Protein AF-A0A955MQ16-F1 (afdb_monomer_lite)

Secondary structure (DSSP, 8-state):
-HHHHHHHHHHHHHHHHHHHHHHHHHHH-SSHHHHHHHHHHHHHHHHHHGGG--SSS-HHHHHHHHHHHHHHHHTT-

Structure (mmCIF, N/CA/C/O backbone):
data_AF-A0A955MQ16-F1
#
_entry.id   AF-A0A955MQ16-F1
#
loop_
_atom_site.group_PDB
_atom_site.id
_atom_site.type_symbol
_atom_site.label_atom_id
_atom_site.label_alt_id
_atom_site.label_comp_id
_atom_site.label_asym_id
_atom_site.label_entity_id
_atom_site.label_seq_id
_atom_site.pdbx_PDB_ins_code
_atom_site.Cartn_x
_atom_site.Cartn_y
_atom_site.Cartn_z
_atom_site.occupancy
_atom_site.B_iso_or_equiv
_atom_site.auth_seq_id
_atom_site.auth_comp_id
_atom_site.auth_asym_id
_atom_site.auth_atom_id
_atom_site.pdbx_PDB_model_num
ATOM 1 N N . MET A 1 1 ? -5.304 -8.481 21.763 1.00 47.41 1 MET A N 1
ATOM 2 C CA . MET A 1 1 ? -6.640 -8.130 21.233 1.00 47.41 1 MET A CA 1
ATOM 3 C C . MET A 1 1 ? -6.551 -7.087 20.117 1.00 47.41 1 MET A C 1
ATOM 5 O O . MET A 1 1 ? -7.308 -7.216 19.173 1.00 47.41 1 MET A O 1
ATOM 9 N N . GLU A 1 2 ? -5.608 -6.131 20.159 1.00 61.00 2 GLU A N 1
ATOM 10 C CA . GLU A 1 2 ? -5.359 -5.170 19.055 1.00 61.00 2 GLU A CA 1
ATOM 11 C C . GLU A 1 2 ? -4.753 -5.790 17.779 1.00 61.00 2 GLU A C 1
ATOM 13 O O . GLU A 1 2 ? -4.977 -5.286 16.687 1.00 61.00 2 GLU A O 1
ATOM 18 N N . ASP A 1 3 ? -4.005 -6.891 17.890 1.00 63.81 3 ASP A N 1
ATOM 19 C CA . ASP A 1 3 ? -3.334 -7.503 16.729 1.00 63.81 3 ASP A CA 1
ATOM 20 C C . ASP A 1 3 ? -4.306 -8.264 15.804 1.00 63.81 3 ASP A C 1
ATOM 22 O O . ASP A 1 3 ? -4.174 -8.235 14.584 1.00 63.81 3 ASP A O 1
ATOM 26 N N . ALA A 1 4 ? -5.358 -8.861 16.379 1.00 70.06 4 ALA A N 1
ATOM 27 C CA . ALA A 1 4 ? -6.372 -9.600 15.627 1.00 70.06 4 ALA A CA 1
ATOM 28 C C . ALA A 1 4 ? -7.195 -8.683 14.702 1.00 70.06 4 ALA A C 1
ATOM 30 O O . ALA A 1 4 ? -7.433 -9.029 13.548 1.00 70.06 4 ALA A O 1
ATOM 31 N N . SER A 1 5 ? -7.556 -7.477 15.162 1.00 87.44 5 SER A N 1
ATOM 32 C CA . SER A 1 5 ? -8.296 -6.514 14.333 1.00 87.44 5 SER A CA 1
ATOM 33 C C . SER A 1 5 ? -7.435 -5.921 13.215 1.00 87.44 5 SER A C 1
ATOM 35 O O . SER A 1 5 ? -7.937 -5.622 12.130 1.00 87.44 5 SER A O 1
ATOM 37 N N . ARG A 1 6 ? -6.123 -5.777 13.446 1.00 92.88 6 ARG A N 1
ATOM 38 C CA . ARG A 1 6 ? -5.165 -5.355 12.417 1.00 92.88 6 ARG A CA 1
ATOM 39 C C . ARG A 1 6 ? -5.020 -6.412 11.324 1.00 92.88 6 ARG A C 1
ATOM 41 O O . ARG A 1 6 ? -5.012 -6.057 10.146 1.00 92.88 6 ARG A O 1
ATOM 48 N N . GLU A 1 7 ? -4.919 -7.684 11.706 1.00 95.25 7 GLU A N 1
ATOM 49 C CA . GLU A 1 7 ? -4.854 -8.815 10.774 1.00 95.25 7 GLU A CA 1
ATOM 50 C C . GLU A 1 7 ? -6.095 -8.900 9.883 1.00 95.25 7 GLU A C 1
ATOM 52 O O . GLU A 1 7 ? -5.972 -8.999 8.661 1.00 95.25 7 GLU A O 1
ATOM 57 N N . GLU A 1 8 ? -7.284 -8.800 10.475 1.00 95.31 8 GLU A N 1
ATOM 58 C CA . GLU A 1 8 ? -8.554 -8.804 9.744 1.00 95.31 8 GLU A CA 1
ATOM 59 C C . GLU A 1 8 ? -8.644 -7.642 8.752 1.00 95.31 8 GLU A C 1
ATOM 61 O O . GLU A 1 8 ? -8.962 -7.849 7.579 1.00 95.31 8 GLU A O 1
ATOM 66 N N . LEU A 1 9 ? -8.299 -6.427 9.191 1.00 95.12 9 LEU A N 1
ATOM 67 C CA . LEU A 1 9 ? -8.340 -5.248 8.331 1.00 95.12 9 LEU A CA 1
ATOM 68 C C . LEU A 1 9 ? -7.329 -5.342 7.184 1.00 95.12 9 LEU A C 1
ATOM 70 O O . LEU A 1 9 ? -7.645 -4.981 6.053 1.00 95.12 9 LEU A O 1
ATOM 74 N N . PHE A 1 10 ? -6.127 -5.853 7.456 1.00 96.94 10 PHE A N 1
ATOM 75 C CA . PHE A 1 10 ? -5.123 -6.076 6.423 1.00 96.94 10 PHE A CA 1
ATOM 76 C C . PHE A 1 10 ? -5.602 -7.079 5.375 1.00 96.94 10 PHE A C 1
ATOM 78 O O . PHE A 1 10 ? -5.512 -6.792 4.182 1.00 96.94 10 PHE A O 1
ATOM 85 N N . LYS A 1 11 ? -6.143 -8.226 5.807 1.00 97.25 11 LYS A N 1
ATOM 86 C CA . LYS A 1 11 ? -6.689 -9.242 4.896 1.00 97.25 11 LYS A CA 1
ATOM 87 C C . LYS A 1 11 ? -7.803 -8.663 4.033 1.00 97.25 11 LYS A C 1
ATOM 89 O O . LYS A 1 11 ? -7.724 -8.789 2.814 1.00 97.25 11 LYS A O 1
ATOM 94 N N . ALA A 1 12 ? -8.753 -7.952 4.644 1.00 96.75 12 ALA A N 1
ATOM 95 C CA . ALA A 1 12 ? -9.827 -7.276 3.921 1.00 96.75 12 ALA A CA 1
ATOM 96 C C . ALA A 1 12 ? -9.274 -6.281 2.890 1.00 96.75 12 ALA A C 1
ATOM 98 O O . ALA A 1 12 ? -9.705 -6.257 1.744 1.00 96.75 12 ALA A O 1
ATOM 99 N N . TRP A 1 13 ? -8.258 -5.493 3.251 1.00 97.19 13 TRP A N 1
ATOM 100 C CA . TRP A 1 13 ? -7.668 -4.530 2.322 1.00 97.19 13 TRP A CA 1
ATOM 101 C C . TRP A 1 13 ? -6.926 -5.185 1.156 1.00 97.19 13 TRP A C 1
ATOM 103 O O . TRP A 1 13 ? -6.995 -4.681 0.034 1.00 97.19 13 TRP A O 1
ATOM 113 N N . ILE A 1 14 ? -6.212 -6.284 1.397 1.00 97.06 14 ILE A N 1
ATOM 114 C CA . ILE A 1 14 ? -5.543 -7.040 0.333 1.00 97.06 14 ILE A CA 1
ATOM 115 C C . ILE A 1 14 ? -6.570 -7.698 -0.593 1.00 97.06 14 ILE A C 1
ATOM 117 O O . ILE A 1 14 ? -6.385 -7.663 -1.808 1.00 97.06 14 ILE A O 1
ATOM 121 N N . GLU A 1 15 ? -7.652 -8.248 -0.047 1.00 97.12 15 GLU A N 1
ATOM 122 C CA . GLU A 1 15 ? -8.730 -8.860 -0.827 1.00 97.12 15 GLU A CA 1
ATOM 123 C C . GLU A 1 15 ? -9.472 -7.818 -1.680 1.00 97.12 15 GLU A C 1
ATOM 125 O O . GLU A 1 15 ? -9.538 -7.948 -2.904 1.00 97.12 15 GLU A O 1
ATOM 130 N N . ASP A 1 16 ? -9.934 -6.729 -1.061 1.00 97.06 16 ASP A N 1
ATOM 131 C CA . ASP A 1 16 ? -10.754 -5.707 -1.720 1.00 97.06 16 ASP A CA 1
ATOM 132 C C . ASP A 1 16 ? -9.956 -4.828 -2.695 1.00 97.06 16 ASP A C 1
ATOM 134 O O . ASP A 1 16 ? -10.481 -4.355 -3.709 1.00 97.06 16 ASP A O 1
ATOM 138 N N . TYR A 1 17 ? -8.677 -4.570 -2.395 1.00 96.94 17 TYR A N 1
ATOM 139 C CA . TYR A 1 17 ? -7.863 -3.588 -3.121 1.00 96.94 17 TYR A CA 1
ATOM 140 C C . TYR A 1 17 ? -6.588 -4.158 -3.744 1.00 96.94 17 TYR A C 1
ATOM 142 O O . TYR A 1 17 ? -5.841 -3.407 -4.385 1.00 96.94 17 TYR A O 1
ATOM 150 N N . GLY A 1 18 ? -6.360 -5.471 -3.659 1.00 94.75 18 GLY A N 1
ATOM 151 C CA . GLY A 1 18 ? -5.212 -6.148 -4.268 1.00 94.75 18 GLY A CA 1
ATOM 152 C C . GLY A 1 18 ? -5.060 -5.833 -5.756 1.00 94.75 18 GLY A C 1
ATOM 153 O O . GLY A 1 18 ? -3.960 -5.549 -6.220 1.00 94.75 18 GLY A O 1
ATOM 154 N N . GLY A 1 19 ? -6.169 -5.729 -6.495 1.00 96.06 19 GLY A N 1
ATOM 155 C CA . GLY A 1 19 ? -6.140 -5.347 -7.911 1.00 96.06 19 GLY A CA 1
ATOM 156 C C . GLY A 1 19 ? -5.589 -3.937 -8.179 1.00 96.06 19 GLY A C 1
ATOM 157 O O . GLY A 1 19 ? -4.935 -3.717 -9.199 1.00 96.06 19 GLY A O 1
ATOM 158 N N . VAL A 1 20 ? -5.819 -2.972 -7.281 1.00 95.81 20 VAL A N 1
ATOM 159 C CA . VAL A 1 20 ? -5.235 -1.619 -7.384 1.00 95.81 20 VAL A CA 1
ATOM 160 C C . VAL A 1 20 ? -3.752 -1.656 -7.032 1.00 95.81 20 VAL A C 1
ATOM 162 O O . VAL A 1 20 ? -2.948 -1.054 -7.744 1.00 95.81 20 VAL A O 1
ATOM 165 N N . ILE A 1 21 ? -3.390 -2.401 -5.985 1.00 97.44 21 ILE A N 1
ATOM 166 C CA . ILE A 1 21 ? -1.996 -2.598 -5.578 1.00 97.44 21 ILE A CA 1
ATOM 167 C C . ILE A 1 21 ? -1.198 -3.204 -6.738 1.00 97.44 21 ILE A C 1
ATOM 169 O O . ILE A 1 21 ? -0.211 -2.610 -7.167 1.00 97.44 21 ILE A O 1
ATOM 173 N N . SER A 1 22 ? -1.669 -4.303 -7.335 1.00 96.62 22 SER A N 1
ATOM 174 C CA . SER A 1 22 ? -1.002 -4.951 -8.470 1.00 96.62 22 SER A CA 1
ATOM 175 C C . SER A 1 22 ? -0.862 -4.029 -9.684 1.00 96.62 22 SER A C 1
ATOM 177 O O . SER A 1 22 ? 0.163 -4.065 -10.359 1.00 96.62 22 SER A O 1
ATOM 179 N N . LYS A 1 23 ? -1.849 -3.164 -9.966 1.00 96.81 23 LYS A N 1
ATOM 180 C CA . LYS A 1 23 ? -1.735 -2.170 -11.051 1.00 96.81 23 LYS A CA 1
ATOM 181 C C . LYS A 1 23 ? -0.605 -1.173 -10.802 1.00 96.81 23 LYS A C 1
ATOM 183 O O . LYS A 1 23 ? 0.125 -0.857 -11.737 1.00 96.81 23 LYS A O 1
ATOM 188 N N . ILE A 1 24 ? -0.457 -0.689 -9.568 1.00 96.69 24 ILE A N 1
ATOM 189 C CA . ILE A 1 24 ? 0.636 0.221 -9.200 1.00 96.69 24 ILE A CA 1
ATOM 190 C C . ILE A 1 24 ? 1.973 -0.510 -9.300 1.00 96.69 24 ILE A C 1
ATOM 192 O O . ILE A 1 24 ? 2.877 -0.014 -9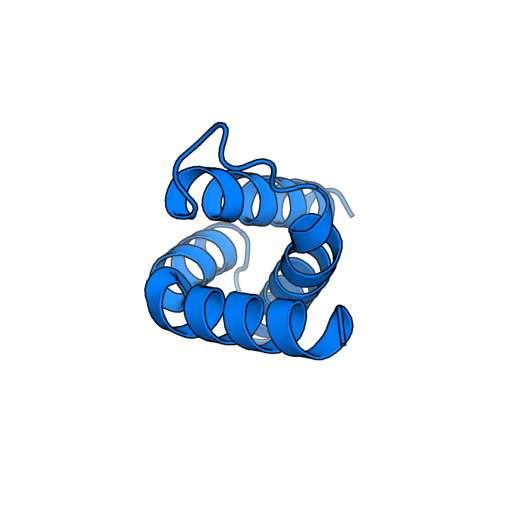.958 1.00 96.69 24 ILE A O 1
ATOM 196 N N . VAL A 1 25 ? 2.086 -1.708 -8.723 1.00 97.81 25 VAL A N 1
ATOM 197 C CA . VAL A 1 25 ? 3.315 -2.516 -8.770 1.00 97.81 25 VAL A CA 1
ATOM 198 C C . VAL A 1 25 ? 3.779 -2.732 -10.217 1.00 97.81 25 VAL A C 1
ATOM 200 O O . VAL A 1 25 ? 4.927 -2.439 -10.555 1.00 97.81 25 VAL A O 1
ATOM 203 N N . ARG A 1 26 ? 2.870 -3.147 -11.108 1.00 96.50 26 ARG A N 1
ATOM 204 C CA . ARG A 1 26 ? 3.163 -3.366 -12.537 1.00 96.50 26 ARG A CA 1
ATOM 205 C C . ARG A 1 26 ? 3.541 -2.103 -13.298 1.00 96.50 26 ARG A C 1
ATOM 207 O O . ARG A 1 26 ? 4.230 -2.187 -14.305 1.00 96.50 26 ARG A O 1
ATOM 214 N N . ALA A 1 27 ? 3.100 -0.931 -12.849 1.00 96.06 27 ALA A N 1
ATOM 215 C CA . ALA A 1 27 ? 3.489 0.331 -13.474 1.00 96.06 27 ALA A CA 1
ATOM 216 C C . ALA A 1 27 ? 4.948 0.726 -13.162 1.00 96.06 27 ALA A C 1
ATOM 218 O O . ALA A 1 27 ? 5.499 1.604 -13.829 1.00 96.06 27 ALA A O 1
ATOM 219 N N . TYR A 1 28 ? 5.571 0.102 -12.156 1.00 95.12 28 TYR A N 1
ATOM 220 C CA . TYR A 1 28 ? 6.917 0.430 -11.675 1.00 95.12 28 TYR A CA 1
ATOM 221 C C . TYR A 1 28 ? 7.938 -0.703 -11.863 1.00 95.12 28 TYR A C 1
ATOM 223 O O . TYR A 1 28 ? 9.106 -0.505 -11.536 1.00 95.12 28 TYR A O 1
ATOM 231 N N . THR A 1 29 ? 7.530 -1.848 -12.413 1.00 96.12 29 THR A N 1
ATOM 232 C CA . THR A 1 29 ? 8.355 -3.060 -12.562 1.00 96.12 29 THR A CA 1
ATOM 233 C C . THR A 1 29 ? 8.297 -3.579 -14.000 1.00 96.12 29 THR A C 1
ATOM 235 O O . THR A 1 29 ? 7.326 -3.331 -14.714 1.00 96.12 29 THR A O 1
ATOM 238 N N . PHE A 1 30 ? 9.353 -4.265 -14.456 1.00 93.19 30 PHE A N 1
ATOM 239 C CA . PHE A 1 30 ? 9.470 -4.738 -15.851 1.00 93.19 30 PHE A CA 1
ATOM 240 C C . PHE A 1 30 ? 9.651 -6.251 -15.986 1.00 93.19 30 PHE A C 1
ATOM 242 O O . PHE A 1 30 ? 9.591 -6.786 -17.092 1.00 93.19 30 PHE A O 1
ATOM 249 N N . ASN A 1 31 ? 9.880 -6.948 -14.877 1.00 95.75 31 ASN A N 1
ATOM 250 C CA . ASN A 1 31 ? 9.976 -8.397 -14.831 1.00 95.75 31 ASN A CA 1
ATOM 251 C C . ASN A 1 31 ? 9.189 -8.922 -13.624 1.00 95.75 31 ASN A C 1
ATOM 253 O O . ASN A 1 31 ? 8.797 -8.166 -12.736 1.00 95.75 31 ASN A O 1
ATOM 257 N N . ARG A 1 32 ? 8.945 -10.233 -13.612 1.00 94.56 32 ARG A N 1
ATOM 258 C CA . ARG A 1 32 ? 8.113 -10.868 -12.589 1.00 94.56 32 ARG A CA 1
ATOM 259 C C . ARG A 1 32 ? 8.759 -10.872 -11.203 1.00 94.56 32 ARG A C 1
ATOM 261 O O . ARG A 1 32 ? 8.040 -10.800 -10.219 1.00 94.56 32 ARG A O 1
ATOM 268 N N . GLN A 1 33 ? 10.085 -10.938 -11.133 1.00 96.19 33 GLN A N 1
ATOM 269 C CA . GLN A 1 33 ? 10.787 -10.933 -9.855 1.00 96.19 33 GLN A CA 1
ATOM 270 C C . GLN A 1 33 ? 10.653 -9.574 -9.163 1.00 96.19 33 GLN A C 1
ATOM 272 O O . GLN A 1 33 ? 10.265 -9.518 -8.004 1.00 96.19 33 GLN A O 1
ATOM 277 N N . ASP A 1 34 ? 10.839 -8.487 -9.910 1.00 96.56 34 ASP A N 1
ATOM 278 C CA . ASP A 1 34 ? 10.609 -7.132 -9.415 1.00 96.56 34 ASP A CA 1
ATOM 279 C C . ASP A 1 34 ? 9.136 -6.907 -9.033 1.00 96.56 34 ASP A C 1
ATOM 281 O O . ASP A 1 34 ? 8.858 -6.226 -8.048 1.00 96.56 34 ASP A O 1
ATOM 285 N N . GLU A 1 35 ? 8.184 -7.465 -9.799 1.00 96.44 35 GLU A N 1
ATOM 286 C CA . GLU A 1 35 ? 6.749 -7.407 -9.472 1.00 96.44 35 GLU A CA 1
ATOM 287 C C . GLU A 1 35 ? 6.475 -8.058 -8.109 1.00 96.44 35 GLU A C 1
ATOM 289 O O . GLU A 1 35 ? 5.829 -7.445 -7.256 1.00 96.44 35 GLU A O 1
ATOM 294 N N . ASP A 1 36 ? 6.994 -9.267 -7.886 1.00 96.62 36 ASP A N 1
ATOM 295 C CA . ASP A 1 36 ? 6.813 -10.005 -6.635 1.00 96.62 36 ASP A CA 1
ATOM 296 C C . ASP A 1 36 ? 7.497 -9.283 -5.454 1.00 96.62 36 ASP A C 1
ATOM 298 O O . ASP A 1 36 ? 6.882 -9.118 -4.394 1.00 96.62 36 ASP A O 1
ATOM 302 N N . ASP A 1 37 ? 8.720 -8.777 -5.645 1.00 97.19 37 ASP A N 1
ATOM 303 C CA . ASP A 1 37 ? 9.480 -8.051 -4.618 1.00 97.19 37 ASP A CA 1
ATOM 304 C C . ASP A 1 37 ? 8.799 -6.729 -4.234 1.00 97.19 37 ASP A C 1
ATOM 306 O O . ASP A 1 37 ? 8.611 -6.425 -3.049 1.00 97.19 37 ASP A O 1
ATOM 310 N N . LEU A 1 38 ? 8.374 -5.936 -5.222 1.00 97.81 38 LEU A N 1
ATOM 311 C CA . LEU A 1 38 ? 7.696 -4.672 -4.955 1.00 97.81 38 LEU A CA 1
ATOM 312 C C . LEU A 1 38 ? 6.301 -4.892 -4.356 1.00 97.81 38 LEU A C 1
ATOM 314 O O . LEU A 1 38 ? 5.881 -4.117 -3.493 1.00 97.81 38 LEU A O 1
ATOM 318 N N . PHE A 1 39 ? 5.576 -5.936 -4.764 1.00 97.38 39 PHE A N 1
ATOM 319 C CA . PHE A 1 39 ? 4.300 -6.272 -4.134 1.00 97.38 39 PHE A CA 1
ATOM 320 C C . PHE A 1 39 ? 4.480 -6.579 -2.643 1.00 97.38 39 PHE A C 1
ATOM 322 O O . PHE A 1 39 ? 3.722 -6.060 -1.819 1.00 97.38 39 PHE A O 1
ATOM 329 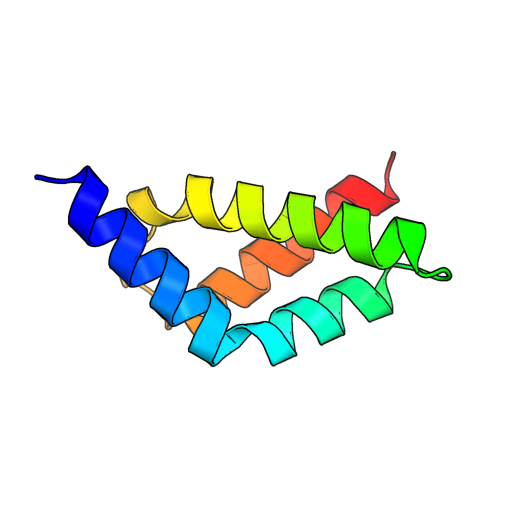N N . GLN A 1 40 ? 5.502 -7.363 -2.284 1.00 96.69 40 GLN A N 1
ATOM 330 C CA . GLN A 1 40 ? 5.811 -7.669 -0.885 1.00 96.69 40 GLN A CA 1
ATOM 331 C C . GLN A 1 40 ? 6.179 -6.415 -0.087 1.00 96.69 40 GLN A C 1
ATOM 333 O O . GLN A 1 40 ? 5.675 -6.231 1.022 1.00 96.69 40 GLN A O 1
ATOM 338 N N . GLU A 1 41 ? 6.982 -5.512 -0.657 1.00 98.00 41 GLU A N 1
ATOM 339 C CA . GLU A 1 41 ? 7.309 -4.232 -0.017 1.00 98.00 41 GLU A CA 1
ATOM 340 C C . GLU A 1 41 ? 6.049 -3.381 0.204 1.00 98.00 41 GLU A C 1
ATOM 342 O O . GLU A 1 41 ? 5.829 -2.859 1.297 1.00 98.00 41 GLU A O 1
ATOM 347 N N . VAL A 1 42 ? 5.171 -3.266 -0.799 1.00 98.19 42 VAL A N 1
ATOM 348 C CA . VAL A 1 42 ? 3.899 -2.539 -0.653 1.00 98.19 42 VAL A CA 1
ATOM 349 C C . VAL A 1 42 ? 3.031 -3.167 0.436 1.00 98.19 42 VAL A C 1
ATOM 351 O O . VAL A 1 42 ? 2.488 -2.437 1.266 1.00 98.19 42 VAL A O 1
ATOM 354 N N . ALA A 1 43 ? 2.915 -4.495 0.464 1.00 97.69 43 ALA A N 1
ATOM 355 C CA . ALA A 1 43 ? 2.144 -5.215 1.472 1.00 97.69 43 ALA A CA 1
ATOM 356 C C . ALA A 1 43 ? 2.699 -4.980 2.889 1.00 97.69 43 ALA A C 1
ATOM 358 O O . ALA A 1 43 ? 1.931 -4.689 3.808 1.00 97.69 43 ALA A O 1
ATOM 359 N N . LEU A 1 44 ? 4.024 -5.010 3.059 1.00 97.88 44 LEU A N 1
ATOM 360 C CA . LEU A 1 44 ? 4.686 -4.723 4.333 1.00 97.88 44 LEU A CA 1
ATOM 361 C C . LEU A 1 44 ? 4.440 -3.279 4.790 1.00 97.88 44 LEU A C 1
ATOM 363 O O . LEU A 1 44 ? 4.054 -3.045 5.937 1.00 97.88 44 LEU A O 1
ATOM 367 N N . GLN A 1 45 ? 4.614 -2.301 3.898 1.00 98.12 45 GLN A N 1
ATOM 368 C CA . GLN A 1 45 ? 4.350 -0.898 4.228 1.00 98.12 45 GLN A CA 1
ATOM 369 C C . GLN A 1 45 ? 2.870 -0.662 4.536 1.00 98.12 45 GLN A C 1
ATOM 371 O O . GLN A 1 45 ? 2.539 0.102 5.445 1.00 98.12 45 GLN A O 1
ATOM 376 N N . LEU A 1 46 ? 1.965 -1.354 3.838 1.00 97.88 46 LEU A N 1
ATOM 377 C CA . LEU A 1 46 ? 0.539 -1.280 4.119 1.00 97.88 46 LEU A CA 1
ATOM 378 C C . LEU A 1 46 ? 0.224 -1.824 5.511 1.00 97.88 46 LEU A C 1
ATOM 380 O O . LEU A 1 46 ? -0.418 -1.114 6.288 1.00 97.88 46 LEU A O 1
ATOM 384 N N . TRP A 1 47 ? 0.747 -3.005 5.855 1.00 97.56 47 TRP A N 1
ATOM 385 C CA . TRP A 1 47 ? 0.643 -3.586 7.195 1.00 97.56 47 TRP A CA 1
ATOM 386 C C . TRP A 1 47 ? 1.095 -2.595 8.266 1.00 97.56 47 TRP A C 1
ATOM 388 O O . TRP A 1 47 ? 0.365 -2.337 9.227 1.00 97.56 47 TRP A O 1
ATOM 398 N N . MET A 1 48 ? 2.279 -2.003 8.094 1.00 96.94 48 MET A N 1
ATOM 399 C CA . MET A 1 48 ? 2.860 -1.023 9.020 1.00 96.94 48 MET A CA 1
ATOM 400 C C . MET A 1 48 ? 2.055 0.277 9.114 1.00 96.94 48 MET A C 1
ATOM 402 O O . MET A 1 48 ? 2.064 0.922 10.159 1.00 96.94 48 MET A O 1
ATOM 406 N N . SER A 1 49 ? 1.325 0.643 8.059 1.00 96.56 49 SER A N 1
ATOM 407 C CA . SER A 1 49 ? 0.529 1.873 8.019 1.00 96.56 49 SER A CA 1
ATOM 408 C C . SER A 1 49 ? -0.829 1.775 8.720 1.00 96.56 49 SER A C 1
ATOM 410 O O . SER A 1 49 ? -1.389 2.8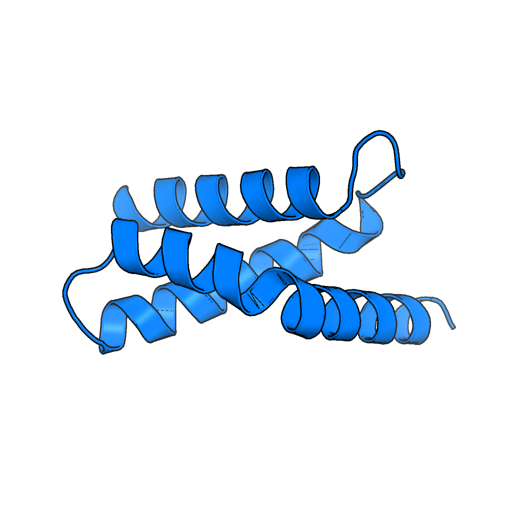13 9.065 1.00 96.56 49 SER A O 1
ATOM 412 N N . ILE A 1 50 ? -1.370 0.565 8.925 1.00 95.69 50 ILE A N 1
ATOM 413 C CA . ILE A 1 50 ? -2.732 0.364 9.453 1.00 95.69 50 ILE A CA 1
ATOM 414 C C . ILE A 1 50 ? -2.974 1.086 10.789 1.00 95.69 50 ILE A C 1
ATOM 416 O O . ILE A 1 50 ? -3.977 1.791 10.879 1.00 95.69 50 ILE A O 1
ATOM 420 N N . PRO A 1 51 ? -2.085 1.008 11.803 1.00 95.00 51 PRO A N 1
ATOM 421 C CA . PRO A 1 51 ? -2.305 1.709 13.072 1.00 95.00 51 PRO A CA 1
ATOM 422 C C . PRO A 1 51 ? -2.399 3.237 12.935 1.00 95.00 51 PRO A C 1
ATOM 424 O O . PRO A 1 51 ? -2.975 3.896 13.792 1.00 95.00 51 PRO A O 1
ATOM 427 N N . ALA A 1 52 ? -1.845 3.806 11.858 1.00 95.00 52 ALA A N 1
ATOM 428 C CA . ALA A 1 52 ? -1.895 5.238 11.567 1.00 95.00 52 ALA A CA 1
ATOM 429 C C . ALA A 1 52 ? -3.123 5.646 10.727 1.00 95.00 52 ALA A C 1
ATOM 431 O O . ALA A 1 52 ? -3.283 6.825 10.396 1.00 95.00 52 ALA A O 1
ATOM 432 N N . PHE A 1 53 ? -3.985 4.699 10.344 1.00 95.50 53 PHE A N 1
ATOM 433 C CA . PHE A 1 53 ? -5.197 4.992 9.592 1.00 95.50 53 PHE A CA 1
ATOM 434 C C . PHE A 1 53 ? -6.326 5.453 10.523 1.00 95.50 53 PHE A C 1
ATOM 436 O O . PHE A 1 53 ? -7.042 4.664 11.126 1.00 95.50 53 PHE A O 1
ATOM 443 N N . GLU A 1 54 ? -6.525 6.766 10.586 1.00 93.50 54 GLU A N 1
ATOM 444 C CA . GLU A 1 54 ? -7.520 7.406 11.463 1.00 93.50 54 GLU A CA 1
ATOM 445 C C . GLU A 1 54 ? -8.906 7.581 10.806 1.00 93.50 54 GLU A C 1
ATOM 447 O O . GLU A 1 54 ? -9.722 8.373 11.272 1.00 93.50 54 GLU A O 1
ATOM 452 N N . GLY A 1 55 ? -9.174 6.951 9.656 1.00 94.19 55 GLY A N 1
ATOM 453 C CA . GLY A 1 55 ? -10.472 7.072 8.972 1.00 94.19 55 GLY A CA 1
ATOM 454 C C . GLY A 1 55 ? -10.776 8.448 8.354 1.00 94.19 55 GLY A C 1
ATOM 455 O O . GLY A 1 55 ? -11.870 8.667 7.841 1.00 94.19 55 GLY A O 1
ATOM 456 N N . ARG A 1 56 ? -9.808 9.377 8.325 1.00 95.56 56 ARG A N 1
ATOM 457 C CA . ARG A 1 56 ? -9.951 10.714 7.701 1.00 95.56 56 ARG A CA 1
ATOM 458 C C . ARG A 1 56 ? -10.039 10.690 6.167 1.00 95.56 56 ARG A C 1
ATOM 460 O O . ARG A 1 56 ? -10.223 11.726 5.534 1.00 95.56 56 ARG A O 1
ATOM 467 N N . SER A 1 57 ? -9.877 9.520 5.557 1.00 96.38 57 SER A N 1
ATOM 468 C CA . SER A 1 57 ? -10.011 9.289 4.118 1.00 96.38 57 SER A CA 1
ATOM 469 C C . SER A 1 57 ? -10.579 7.894 3.868 1.00 96.38 57 SER A C 1
ATOM 471 O O . SER A 1 57 ? -10.589 7.057 4.771 1.00 96.38 57 SER A O 1
ATOM 473 N N . LYS A 1 58 ? -11.035 7.623 2.641 1.00 96.81 58 LYS A N 1
ATOM 474 C CA . LYS A 1 58 ? -11.448 6.267 2.256 1.00 96.81 58 LYS A CA 1
ATOM 475 C C . LYS A 1 58 ? -10.249 5.307 2.348 1.00 96.81 58 LYS A C 1
ATOM 477 O O . LYS A 1 58 ? -9.157 5.706 1.933 1.00 96.81 58 LYS A O 1
ATOM 482 N N . PRO A 1 59 ? -10.443 4.041 2.767 1.00 96.31 59 PRO A N 1
ATOM 483 C CA . PRO A 1 59 ? -9.384 3.028 2.751 1.00 96.31 59 PRO A CA 1
ATOM 484 C C . PRO A 1 59 ? -8.673 2.936 1.396 1.00 96.31 59 PRO A C 1
ATOM 486 O O . PRO A 1 59 ? -7.450 2.977 1.334 1.00 96.31 59 PRO A O 1
ATOM 489 N N . SER A 1 60 ? -9.430 2.969 0.294 1.00 96.56 60 SER A N 1
ATOM 490 C CA . SER A 1 60 ? -8.885 2.975 -1.069 1.00 96.56 60 SER A CA 1
ATOM 491 C C . SER A 1 60 ? -7.886 4.111 -1.328 1.00 96.56 60 SER A C 1
ATOM 493 O O . SER A 1 60 ? -6.879 3.913 -2.001 1.00 96.56 60 SER A O 1
ATOM 495 N N . THR A 1 61 ? -8.149 5.310 -0.798 1.00 97.62 61 THR A N 1
ATOM 496 C CA . THR A 1 61 ? -7.266 6.476 -0.946 1.00 97.62 61 THR A CA 1
ATOM 497 C C . THR A 1 61 ? -5.990 6.299 -0.132 1.00 97.62 61 THR A C 1
ATOM 499 O O . THR A 1 61 ? -4.902 6.612 -0.617 1.00 97.62 61 THR A O 1
ATOM 502 N N . TRP A 1 62 ? -6.111 5.772 1.087 1.00 97.94 62 TRP A N 1
ATOM 503 C CA . TRP A 1 62 ? -4.965 5.479 1.940 1.00 97.94 62 TRP A CA 1
ATOM 504 C C . TRP A 1 62 ? -4.059 4.410 1.322 1.00 97.94 62 TRP A C 1
ATOM 506 O O . TRP A 1 62 ? -2.866 4.648 1.148 1.00 97.94 62 TRP A O 1
ATOM 516 N N . ILE A 1 63 ? -4.638 3.283 0.900 1.00 97.94 63 ILE A N 1
ATOM 517 C CA . ILE A 1 63 ? -3.925 2.171 0.256 1.00 97.94 63 ILE A CA 1
ATOM 518 C C . ILE A 1 63 ? -3.205 2.651 -1.001 1.00 97.94 63 ILE A C 1
ATOM 520 O O . ILE A 1 63 ? -2.022 2.366 -1.173 1.00 97.94 63 ILE A O 1
ATOM 524 N N . TYR A 1 64 ? -3.881 3.437 -1.846 1.00 97.88 64 TYR A N 1
ATOM 525 C CA . TYR A 1 64 ? -3.268 4.009 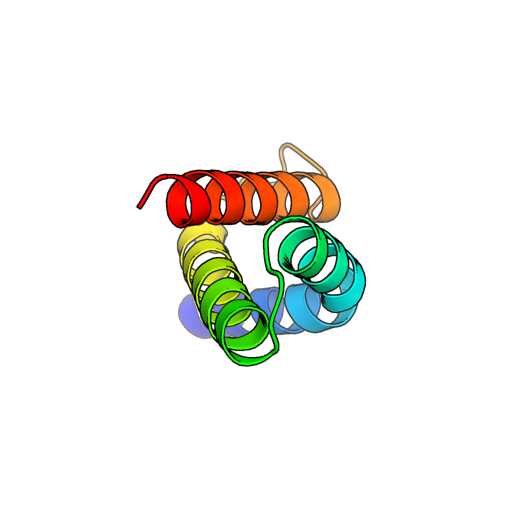-3.043 1.00 97.88 64 TYR A CA 1
ATOM 526 C C . TYR A 1 64 ? -2.035 4.855 -2.700 1.00 97.88 64 TYR A C 1
ATOM 528 O O . TYR A 1 64 ? -0.988 4.704 -3.326 1.00 97.88 64 TYR A O 1
ATOM 536 N N . LYS A 1 65 ? -2.133 5.719 -1.679 1.00 97.81 65 LYS A N 1
ATOM 537 C CA . LYS A 1 65 ? -1.013 6.550 -1.217 1.00 97.81 65 LYS A CA 1
ATOM 538 C C . LYS A 1 65 ? 0.154 5.699 -0.715 1.00 97.81 65 LYS A C 1
ATOM 540 O O . LYS A 1 65 ? 1.293 5.995 -1.067 1.00 97.81 65 LYS A O 1
ATOM 545 N N . VAL A 1 66 ? -0.109 4.674 0.099 1.00 98.12 66 VAL A N 1
ATOM 546 C CA . VAL A 1 66 ? 0.949 3.791 0.615 1.00 98.12 66 VAL A CA 1
ATOM 547 C C . VAL A 1 66 ? 1.622 3.048 -0.535 1.00 98.12 66 VAL A C 1
ATOM 549 O O . VAL A 1 66 ? 2.835 3.154 -0.683 1.00 98.12 66 VAL A O 1
ATOM 552 N N . ALA A 1 67 ? 0.846 2.397 -1.404 1.00 98.19 67 ALA A N 1
ATOM 553 C CA . ALA A 1 67 ? 1.372 1.655 -2.545 1.00 98.19 67 ALA A CA 1
ATOM 554 C C . ALA A 1 67 ? 2.213 2.533 -3.484 1.00 98.19 67 ALA A C 1
ATOM 556 O O . ALA A 1 67 ? 3.321 2.154 -3.861 1.00 98.19 67 ALA A O 1
ATOM 557 N N . LEU A 1 68 ? 1.721 3.731 -3.817 1.00 97.75 68 LEU A N 1
ATOM 558 C CA . LEU A 1 68 ? 2.436 4.666 -4.683 1.00 97.75 68 LEU A CA 1
ATOM 559 C C . LEU A 1 68 ? 3.743 5.158 -4.046 1.00 97.75 68 LEU A C 1
ATOM 561 O O . LEU A 1 68 ? 4.770 5.217 -4.720 1.00 97.75 68 LEU A O 1
ATOM 565 N N . ASN A 1 69 ? 3.722 5.491 -2.752 1.00 97.62 69 ASN A N 1
ATOM 566 C CA . ASN A 1 69 ? 4.919 5.939 -2.042 1.00 97.62 69 ASN A CA 1
ATOM 567 C C . ASN A 1 69 ? 5.969 4.829 -1.950 1.00 97.62 69 ASN A C 1
ATOM 569 O O . ASN A 1 69 ? 7.144 5.096 -2.206 1.00 97.62 69 ASN A O 1
ATOM 573 N N . SER A 1 70 ? 5.557 3.597 -1.642 1.00 97.81 70 SER A N 1
ATOM 574 C CA . SER A 1 70 ? 6.449 2.433 -1.605 1.00 97.81 70 SER A CA 1
ATOM 575 C C . SER A 1 70 ? 7.084 2.176 -2.970 1.00 97.81 70 SER A C 1
ATOM 577 O O . SER A 1 70 ? 8.306 2.0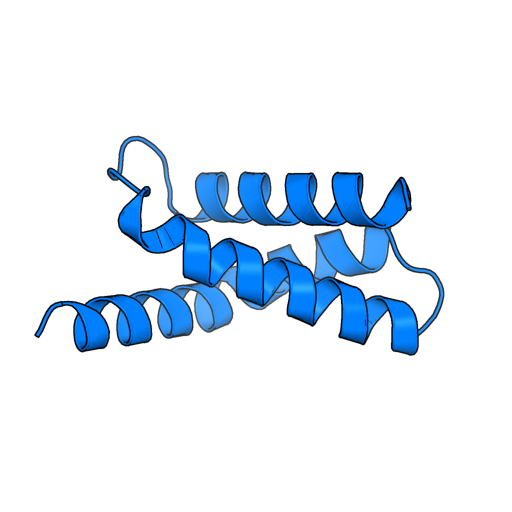87 -3.060 1.00 97.81 70 SER A O 1
ATOM 579 N N . ALA A 1 71 ? 6.291 2.173 -4.048 1.00 97.06 71 ALA A N 1
ATOM 580 C CA . ALA A 1 71 ? 6.793 2.016 -5.416 1.00 97.06 71 ALA A CA 1
ATOM 581 C C . ALA A 1 71 ? 7.766 3.134 -5.821 1.00 97.06 71 ALA A C 1
ATOM 583 O O . ALA A 1 71 ? 8.809 2.881 -6.428 1.00 97.06 71 ALA A O 1
ATOM 584 N N . PHE A 1 72 ? 7.473 4.377 -5.435 1.00 96.06 72 PHE A N 1
ATOM 585 C CA . PHE A 1 72 ? 8.351 5.515 -5.698 1.00 96.06 72 PHE A CA 1
ATOM 586 C C . PHE A 1 72 ? 9.663 5.465 -4.897 1.00 96.06 72 PHE A C 1
ATOM 588 O O . PHE A 1 72 ? 10.695 5.934 -5.374 1.00 96.06 72 PHE A O 1
ATOM 595 N N . VAL A 1 73 ? 9.654 4.936 -3.670 1.00 95.69 73 VAL A N 1
ATOM 596 C CA . VAL A 1 73 ? 10.879 4.694 -2.888 1.00 95.69 73 VAL A CA 1
ATOM 597 C C . VAL A 1 73 ? 11.684 3.544 -3.488 1.00 95.69 73 VAL A C 1
ATOM 599 O O . VAL A 1 73 ? 12.886 3.703 -3.674 1.00 95.69 73 VAL A O 1
ATOM 602 N N . TRP A 1 74 ? 11.034 2.431 -3.830 1.00 94.75 74 TRP A N 1
ATOM 603 C CA . TRP A 1 74 ? 11.676 1.249 -4.407 1.00 94.75 74 TRP A CA 1
ATOM 604 C C . TRP A 1 74 ? 12.402 1.575 -5.717 1.00 94.75 74 TRP A C 1
ATOM 606 O O . TRP A 1 74 ? 13.580 1.276 -5.840 1.00 94.75 74 TRP A O 1
ATOM 616 N N . LYS A 1 75 ? 11.760 2.314 -6.634 1.00 91.25 75 LYS A N 1
ATOM 617 C CA . LYS A 1 75 ? 12.358 2.720 -7.922 1.00 91.25 75 LYS A CA 1
ATOM 618 C C . LYS A 1 75 ? 13.566 3.665 -7.797 1.00 91.25 75 LYS A C 1
ATOM 620 O O . LYS A 1 75 ? 14.289 3.865 -8.766 1.00 91.25 75 LYS A O 1
ATOM 625 N N . ARG A 1 76 ? 13.738 4.330 -6.650 1.00 88.50 76 ARG A N 1
ATOM 626 C CA . ARG A 1 76 ? 14.869 5.243 -6.404 1.00 88.50 76 ARG A CA 1
ATOM 627 C C . ARG A 1 76 ? 16.108 4.536 -5.851 1.00 88.50 76 ARG A C 1
ATOM 629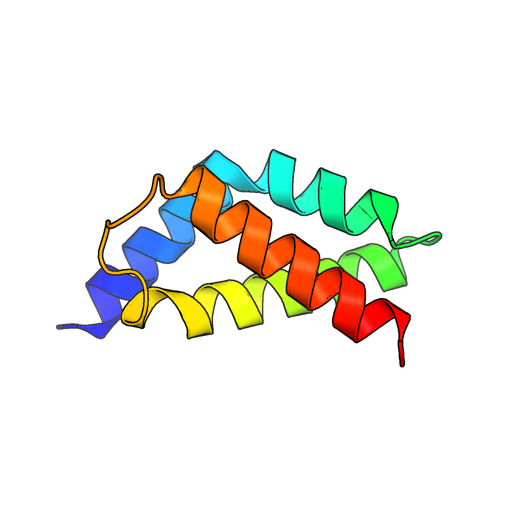 O O . ARG A 1 76 ? 17.140 5.195 -5.747 1.00 88.50 76 ARG A O 1
ATOM 636 N N . LYS A 1 77 ? 15.984 3.271 -5.444 1.00 71.12 77 LYS A N 1
ATOM 637 C CA . LYS A 1 77 ? 17.121 2.420 -5.085 1.00 71.12 77 LYS A CA 1
ATOM 638 C C . LYS A 1 77 ? 17.791 1.901 -6.351 1.00 71.12 77 LYS A C 1
ATOM 640 O O . LYS A 1 77 ? 19.031 1.771 -6.302 1.00 71.12 77 LYS A O 1
#

pLDDT: mean 94.04, std 8.75, range [47.41, 98.19]

Radius of gyration: 12.41 Å; chains: 1; bounding box: 29×22×37 Å

Foldseek 3Di:
DVVVVLVVVLVVCCVVCVVVLLVLLVVLDDDPVSSVVLSVQLSVQLSVCVVVCPVPDDSNVVSNVSSNVSSVVVSVD

Sequence (77 aa):
MEDASREELFKAWIEDYGGVISKIVRAYTFNRQDEDDLFQEVALQLWMSIPAFEGRSKPSTWIYKVALNSAFVWKRK